Protein AF-A0A220S924-F1 (afdb_monomer_lite)

Foldseek 3Di:
DDDDDDDDDDDDDDDDDDDDPPPPPPCPPPPPPPQDFPAFDQCAWTHHPQWTAGHPDCLQIQHNPVPALVVSVVVNVVCCVVCVVRCPDPSRVVRNVRRNVSSVVPGD

Radius of gyration: 30.04 Å; chains: 1; bounding box: 49×52×82 Å

pLDDT: mean 78.67, std 21.25, range [36.75, 96.44]

Structure (mmCIF, N/CA/C/O backbone):
data_AF-A0A220S924-F1
#
_entry.id   AF-A0A220S924-F1
#
loop_
_atom_site.group_PDB
_atom_site.id
_atom_site.type_symbol
_atom_site.label_atom_id
_atom_site.label_alt_id
_atom_site.label_comp_id
_atom_site.label_asym_id
_atom_site.label_entity_id
_atom_site.label_seq_id
_atom_site.pdbx_PDB_ins_code
_atom_site.Cartn_x
_atom_site.Cartn_y
_atom_site.Cartn_z
_atom_site.occupancy
_atom_site.B_iso_or_equiv
_atom_site.auth_seq_id
_atom_site.auth_comp_id
_atom_site.auth_asym_id
_atom_site.auth_atom_id
_atom_site.pdbx_PDB_model_num
ATOM 1 N N . MET A 1 1 ? -31.638 39.052 -69.403 1.00 42.81 1 MET A N 1
ATOM 2 C CA . MET A 1 1 ? -33.003 38.871 -68.855 1.00 42.81 1 MET A CA 1
ATOM 3 C C . MET A 1 1 ? -33.666 37.746 -69.627 1.00 42.81 1 MET A C 1
ATOM 5 O O . MET A 1 1 ? -33.643 37.829 -70.845 1.00 42.81 1 MET A O 1
ATOM 9 N N . GLY A 1 2 ? -34.194 36.712 -68.959 1.00 39.72 2 GLY A N 1
ATOM 10 C CA . GLY A 1 2 ? -34.943 35.648 -69.648 1.00 39.72 2 GLY A CA 1
ATOM 11 C C . GLY A 1 2 ? -34.714 34.208 -69.155 1.00 39.72 2 GLY A C 1
ATOM 12 O O . GLY A 1 2 ? -34.118 33.434 -69.879 1.00 39.72 2 GLY A O 1
ATOM 13 N N . ILE A 1 3 ? -35.109 33.917 -67.909 1.00 42.56 3 ILE A N 1
ATOM 14 C CA . ILE A 1 3 ? -35.860 32.742 -67.388 1.00 42.56 3 ILE A CA 1
ATOM 15 C C . ILE A 1 3 ? -35.668 31.327 -68.021 1.00 42.56 3 ILE A C 1
ATOM 17 O O . ILE A 1 3 ? -35.831 31.147 -69.220 1.00 42.56 3 ILE A O 1
ATOM 21 N N . PHE A 1 4 ? 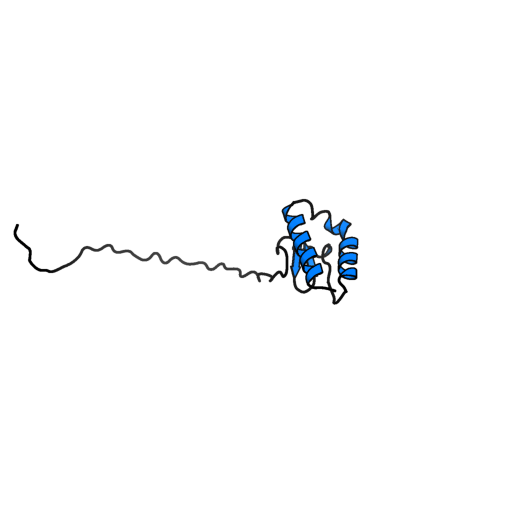-35.428 30.331 -67.138 1.00 40.84 4 PHE A N 1
ATOM 22 C CA . PHE A 1 4 ? -35.651 28.853 -67.197 1.00 40.84 4 PHE A CA 1
ATOM 23 C C . PHE A 1 4 ? -36.853 28.380 -68.064 1.00 40.84 4 PHE A C 1
ATOM 25 O O . PHE A 1 4 ? -37.711 29.225 -68.310 1.00 40.84 4 PHE A O 1
ATOM 32 N N . PRO A 1 5 ? -37.078 27.073 -68.408 1.00 57.56 5 PRO A N 1
ATOM 33 C CA . PRO A 1 5 ? -36.642 25.809 -67.753 1.00 57.56 5 PRO A CA 1
ATOM 34 C C . PRO A 1 5 ? -36.380 24.619 -68.734 1.00 57.56 5 PRO A C 1
ATOM 36 O O . PRO A 1 5 ? -36.314 24.830 -69.937 1.00 57.56 5 PRO A O 1
ATOM 39 N N . LEU A 1 6 ? -36.241 23.377 -68.220 1.00 43.69 6 LEU A N 1
ATOM 40 C CA . LEU A 1 6 ? -36.856 22.094 -68.684 1.00 43.69 6 LEU A CA 1
ATOM 41 C C . LEU A 1 6 ? -36.020 20.889 -68.166 1.00 43.69 6 LEU A C 1
ATOM 43 O O . LEU A 1 6 ? -34.854 20.745 -68.499 1.00 43.69 6 LEU A O 1
ATOM 47 N N . ARG A 1 7 ? -36.491 20.162 -67.139 1.00 44.38 7 ARG A N 1
ATOM 48 C CA . ARG A 1 7 ? -37.183 18.846 -67.201 1.00 44.38 7 ARG A CA 1
ATOM 49 C C . ARG A 1 7 ? -36.283 17.658 -67.644 1.00 44.38 7 ARG A C 1
ATOM 51 O O . ARG A 1 7 ? -36.051 17.501 -68.829 1.00 44.38 7 ARG A O 1
ATOM 58 N N . TYR A 1 8 ? -35.819 16.880 -66.642 1.00 36.75 8 TYR A N 1
ATOM 59 C CA . TYR A 1 8 ? -35.762 15.396 -66.453 1.00 36.75 8 TYR A CA 1
ATOM 60 C C . TYR A 1 8 ? -35.925 14.433 -67.670 1.00 36.75 8 TYR A C 1
ATOM 62 O O . TYR A 1 8 ? -36.575 14.837 -68.627 1.00 36.75 8 TYR A O 1
ATOM 70 N N . PRO A 1 9 ? -35.639 13.098 -67.585 1.00 57.12 9 PRO A N 1
ATOM 71 C CA . PRO A 1 9 ? -34.880 12.261 -66.615 1.00 57.12 9 PRO A CA 1
ATOM 72 C C . PRO A 1 9 ? -34.040 11.114 -67.305 1.00 57.12 9 PRO A C 1
ATOM 74 O O . PRO A 1 9 ? -33.920 11.099 -68.522 1.00 57.12 9 PRO A O 1
ATOM 77 N N . PHE A 1 10 ? -33.572 10.108 -66.529 1.00 42.47 10 PHE A N 1
ATOM 78 C CA . PHE A 1 10 ? -33.132 8.731 -66.921 1.00 42.47 10 PHE A CA 1
ATOM 79 C C . PHE A 1 10 ? -31.733 8.567 -67.577 1.00 42.47 10 PHE A C 1
ATOM 81 O O . PHE A 1 10 ? -31.375 9.335 -68.451 1.00 42.47 10 PHE A O 1
ATOM 88 N N . PHE A 1 11 ? -30.885 7.560 -67.302 1.00 42.31 11 PHE A N 1
ATOM 89 C CA . PHE A 1 11 ? -30.821 6.435 -66.345 1.00 42.31 11 PHE A CA 1
ATOM 90 C C . PHE A 1 11 ? -29.497 5.670 -66.627 1.00 42.31 11 PHE A C 1
ATOM 92 O O . PHE A 1 11 ? -29.141 5.578 -67.796 1.00 42.31 11 PHE A O 1
ATOM 99 N N . ILE A 1 12 ? -28.880 5.075 -65.584 1.00 47.38 12 ILE A N 1
ATOM 100 C CA . ILE A 1 12 ? -28.008 3.857 -65.523 1.00 47.38 12 ILE A CA 1
ATOM 101 C C . ILE A 1 12 ? -26.784 3.723 -66.461 1.00 47.38 12 ILE A C 1
ATOM 103 O O . ILE A 1 12 ? -26.790 4.166 -67.593 1.00 47.38 12 ILE A O 1
ATOM 107 N N . HIS A 1 13 ? -25.689 3.035 -66.141 1.00 38.12 13 HIS A N 1
ATOM 108 C CA . HIS A 1 13 ? -25.109 2.348 -64.977 1.00 38.12 13 HIS A CA 1
ATOM 109 C C . HIS A 1 13 ? -23.671 2.059 -65.438 1.00 38.12 13 HIS A C 1
ATOM 111 O O . HIS A 1 13 ? -23.521 1.596 -66.565 1.00 38.12 13 HIS A O 1
ATOM 117 N N . GLU A 1 14 ? -22.652 2.145 -64.584 1.00 46.56 14 GLU A N 1
ATOM 118 C CA . GLU A 1 14 ? -21.571 1.165 -64.725 1.00 46.56 14 GLU A CA 1
ATOM 119 C C . GLU A 1 14 ? -20.923 0.806 -63.387 1.00 46.56 14 GLU A C 1
ATOM 121 O O . GLU A 1 14 ? -20.360 1.618 -62.658 1.00 46.56 14 GLU A O 1
ATOM 126 N N . PHE A 1 15 ? -21.138 -0.467 -63.081 1.00 47.19 15 PHE A N 1
ATOM 127 C CA . PHE A 1 15 ? -20.545 -1.359 -62.107 1.00 47.19 15 PHE A CA 1
ATOM 128 C C . PHE A 1 15 ? -19.165 -0.976 -61.553 1.00 47.19 15 PHE A C 1
ATOM 130 O O . PHE A 1 15 ? -18.160 -1.019 -62.257 1.00 47.19 15 PHE A O 1
ATOM 137 N N . TYR A 1 16 ? -19.092 -0.854 -60.225 1.00 42.88 16 TYR A N 1
ATOM 138 C CA . TYR A 1 16 ? -17.932 -1.346 -59.484 1.00 42.88 16 TYR A CA 1
ATOM 139 C C . TYR A 1 16 ? -18.382 -2.455 -58.531 1.00 42.88 16 TYR A C 1
ATOM 141 O O . TYR A 1 16 ? -19.111 -2.239 -57.563 1.00 42.88 16 TYR A O 1
ATOM 149 N N . SER A 1 17 ? -17.984 -3.681 -58.86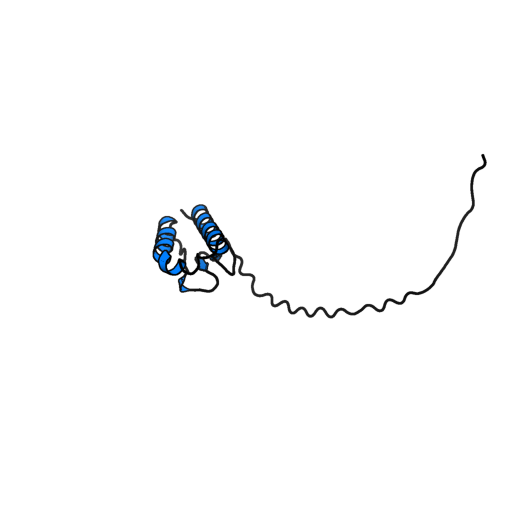7 1.00 47.28 17 SER A N 1
ATOM 150 C CA 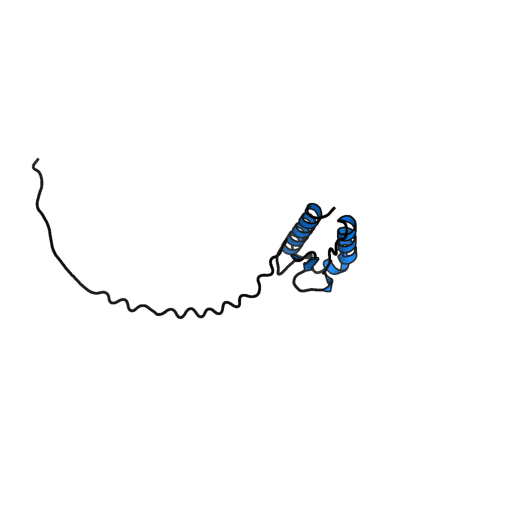. SER A 1 17 ? -18.181 -4.878 -58.056 1.00 47.28 17 SER A CA 1
ATOM 151 C C . SER A 1 17 ? -17.181 -4.871 -56.900 1.00 47.28 17 SER A C 1
ATOM 153 O O . SER A 1 17 ? -16.038 -5.302 -57.042 1.00 47.28 17 SER A O 1
ATOM 155 N N . SER A 1 18 ? -17.610 -4.389 -55.738 1.00 54.12 18 SER A N 1
ATOM 156 C CA . SER A 1 18 ? -16.846 -4.526 -54.498 1.00 54.12 18 SER A CA 1
ATOM 157 C C . SER A 1 18 ? -17.217 -5.849 -53.837 1.00 54.12 18 SER A C 1
ATOM 159 O O . SER A 1 18 ? -18.209 -5.942 -53.114 1.00 54.12 18 SER A O 1
ATOM 161 N N . LYS A 1 19 ? -16.429 -6.899 -54.088 1.00 60.31 19 LYS A N 1
ATOM 162 C CA . LYS A 1 19 ? -16.471 -8.121 -53.270 1.00 60.31 19 LYS A CA 1
ATOM 163 C C . LYS A 1 19 ? -16.195 -7.718 -51.813 1.00 60.31 19 LYS A C 1
ATOM 165 O O . LYS A 1 19 ? -15.146 -7.118 -51.570 1.00 60.31 19 LYS A O 1
ATOM 170 N N . PRO A 1 20 ? -17.061 -8.029 -50.834 1.00 53.84 20 PRO A N 1
ATOM 171 C CA . PRO A 1 20 ? -16.729 -7.743 -49.449 1.00 53.84 20 PRO A CA 1
ATOM 172 C C . PRO A 1 20 ? -15.611 -8.692 -49.007 1.00 53.84 20 PRO A C 1
ATOM 174 O O . PRO A 1 20 ? -15.776 -9.915 -48.998 1.00 53.84 20 PRO A O 1
ATOM 177 N N . LEU A 1 21 ? -14.460 -8.127 -48.639 1.00 52.97 21 LEU A N 1
ATOM 178 C CA . LEU A 1 21 ? -13.452 -8.836 -47.860 1.00 52.97 21 LEU A CA 1
ATOM 179 C C . LEU A 1 21 ? -14.116 -9.242 -46.544 1.00 52.97 21 LEU A C 1
ATOM 181 O O . LEU A 1 21 ? -14.417 -8.405 -45.696 1.00 52.97 21 LEU A O 1
ATOM 185 N N . LYS A 1 22 ? -14.385 -10.540 -46.397 1.00 54.75 22 LYS A N 1
ATOM 186 C CA . LYS A 1 22 ? -14.850 -11.137 -45.148 1.00 54.75 22 LYS A CA 1
ATOM 187 C C . LYS A 1 22 ? -13.696 -11.039 -44.152 1.00 54.75 22 LYS A C 1
ATOM 189 O O . LYS A 1 22 ? -12.859 -11.936 -44.080 1.00 54.75 22 LYS A O 1
ATOM 194 N N . LEU A 1 23 ? -13.619 -9.915 -43.441 1.00 49.47 23 LEU A N 1
ATOM 195 C CA . LEU A 1 23 ? -12.683 -9.728 -42.345 1.00 49.47 23 LEU A CA 1
ATOM 196 C C . LEU A 1 23 ? -13.070 -10.742 -41.268 1.00 49.47 23 LEU A C 1
ATOM 198 O O . LEU A 1 23 ? -14.085 -10.611 -40.588 1.00 49.47 23 LEU A O 1
ATOM 202 N N . LYS A 1 24 ? -12.299 -11.824 -41.191 1.00 50.28 24 LYS A N 1
ATOM 203 C CA . LYS A 1 24 ? -12.403 -12.813 -40.129 1.00 50.28 24 LYS A CA 1
ATOM 204 C C . LYS A 1 24 ? -11.878 -12.122 -38.877 1.00 50.28 24 LYS A C 1
ATOM 206 O O . LYS A 1 24 ? -10.672 -12.084 -38.660 1.00 50.28 24 LYS A O 1
ATOM 211 N N . ILE A 1 25 ? -12.778 -11.510 -38.111 1.00 55.53 25 ILE A N 1
ATOM 212 C CA . ILE A 1 25 ? -12.472 -11.051 -36.760 1.00 55.53 25 ILE A CA 1
ATOM 213 C C . ILE A 1 25 ? -12.145 -12.328 -35.983 1.00 55.53 25 ILE A C 1
ATOM 215 O O . ILE A 1 25 ? -13.025 -13.105 -35.620 1.00 55.53 25 ILE A O 1
ATOM 219 N N . MET A 1 26 ? -10.854 -12.627 -35.853 1.00 44.34 26 MET A N 1
ATOM 220 C CA . MET A 1 26 ? -10.377 -13.514 -34.805 1.00 44.34 26 MET A CA 1
ATOM 221 C C . MET A 1 26 ? -10.561 -12.728 -33.515 1.00 44.34 26 MET A C 1
ATOM 223 O O . MET A 1 26 ? -9.675 -11.975 -33.117 1.00 44.34 26 MET A O 1
ATOM 227 N N . ASP A 1 27 ? -11.736 -12.868 -32.903 1.00 52.25 27 ASP A N 1
ATOM 228 C CA . ASP A 1 27 ? -11.960 -12.494 -31.511 1.00 52.25 27 ASP A CA 1
ATOM 229 C C . ASP A 1 27 ? -11.100 -13.417 -30.644 1.00 52.25 27 ASP A C 1
ATOM 231 O O . ASP A 1 27 ? -11.555 -14.404 -30.074 1.00 52.25 27 ASP A O 1
ATOM 235 N N . ASN A 1 28 ? -9.813 -13.090 -30.560 1.00 51.44 28 ASN A N 1
ATOM 236 C CA . ASN A 1 28 ? -8.923 -13.571 -29.513 1.00 51.44 28 ASN A CA 1
ATOM 237 C C . ASN A 1 28 ? -9.028 -12.640 -28.300 1.00 51.44 28 ASN A C 1
ATOM 239 O O . ASN A 1 28 ? -8.039 -12.317 -27.641 1.00 51.44 28 ASN A O 1
ATOM 243 N N . THR A 1 29 ? -10.251 -12.195 -28.013 1.00 47.03 29 THR A N 1
ATOM 244 C CA . THR A 1 29 ? -10.610 -11.466 -26.808 1.00 47.03 29 THR A CA 1
ATOM 245 C C . THR A 1 29 ? -10.576 -12.478 -25.674 1.00 47.03 29 THR A C 1
ATOM 247 O O . THR A 1 29 ? -11.591 -13.004 -25.226 1.00 47.03 29 THR A O 1
ATOM 250 N N . HIS A 1 30 ? -9.364 -12.786 -25.214 1.00 48.75 30 HIS A N 1
ATOM 251 C CA . HIS A 1 30 ? -9.160 -13.186 -23.837 1.00 48.75 30 HIS A CA 1
ATOM 252 C C . HIS A 1 30 ? -9.726 -12.026 -23.015 1.00 48.75 30 HIS A C 1
ATOM 254 O O . HIS A 1 30 ? -9.043 -11.036 -22.767 1.00 48.75 30 HIS A O 1
ATOM 260 N N . ILE A 1 31 ? -11.004 -12.108 -22.640 1.00 53.22 31 ILE A N 1
ATOM 261 C CA . ILE A 1 31 ? -11.531 -11.324 -21.531 1.00 53.22 31 ILE A CA 1
ATOM 262 C C . ILE A 1 31 ? -10.824 -11.901 -20.307 1.00 53.22 31 ILE A C 1
ATOM 264 O O . ILE A 1 31 ? -11.337 -12.762 -19.598 1.00 53.22 31 ILE A O 1
ATOM 268 N N . SER A 1 32 ? -9.572 -11.489 -20.104 1.00 48.25 32 SER A N 1
ATOM 269 C CA . SER A 1 32 ? -8.981 -11.510 -18.782 1.00 48.25 32 SER A CA 1
ATOM 270 C C . SER A 1 32 ? -9.953 -10.715 -17.931 1.00 48.25 32 SER A C 1
ATOM 272 O O . SER A 1 32 ? -10.192 -9.552 -18.250 1.00 48.25 32 SER A O 1
ATOM 274 N N . ASN A 1 33 ? -10.574 -11.357 -16.939 1.00 49.66 33 ASN A N 1
ATOM 275 C CA . ASN A 1 33 ? -11.319 -10.698 -15.871 1.00 49.66 33 ASN A CA 1
ATOM 276 C C . ASN A 1 33 ? -10.641 -9.361 -15.552 1.00 49.66 33 ASN A C 1
ATOM 278 O O . ASN A 1 33 ? -9.598 -9.359 -14.899 1.00 49.66 33 ASN A O 1
ATOM 282 N N . LEU A 1 34 ? -11.182 -8.250 -16.061 1.00 55.69 34 LEU A N 1
ATOM 283 C CA . LEU A 1 34 ? -10.709 -6.926 -15.694 1.00 55.69 34 LEU A CA 1
ATOM 284 C C . LEU A 1 34 ? -11.057 -6.813 -14.219 1.00 55.69 34 LEU A C 1
ATOM 286 O O . LEU A 1 34 ? -12.229 -6.703 -13.850 1.00 55.69 34 LEU A O 1
ATOM 290 N N . THR A 1 35 ? -10.049 -6.987 -13.372 1.00 61.75 35 THR A N 1
ATOM 291 C CA . THR A 1 35 ? -10.218 -6.901 -11.931 1.00 61.75 35 THR A CA 1
ATOM 292 C C . THR A 1 35 ? -10.665 -5.475 -11.662 1.00 61.75 35 THR A C 1
ATOM 294 O O . THR A 1 35 ? -9.909 -4.539 -11.899 1.00 61.75 35 THR A O 1
ATOM 297 N N . ARG A 1 36 ? -11.926 -5.283 -11.257 1.00 78.75 36 ARG A N 1
ATOM 298 C CA . ARG A 1 36 ? -12.437 -3.946 -10.943 1.00 78.75 36 ARG A CA 1
ATOM 299 C C . ARG A 1 36 ? -11.639 -3.412 -9.757 1.00 78.75 36 ARG A C 1
ATOM 301 O O . ARG A 1 36 ? -11.794 -3.932 -8.653 1.00 78.75 36 ARG A O 1
ATOM 308 N N . VAL A 1 37 ? -10.762 -2.449 -10.014 1.00 88.31 37 VAL A N 1
ATOM 309 C CA . VAL A 1 37 ? -9.980 -1.756 -8.988 1.00 88.31 37 VAL A CA 1
ATOM 310 C C . VAL A 1 37 ? -10.811 -0.617 -8.409 1.00 88.31 37 VAL A C 1
ATOM 312 O O . VAL A 1 37 ? -11.539 0.051 -9.142 1.00 88.31 37 VAL A O 1
ATOM 315 N N . ASP A 1 38 ? -10.723 -0.432 -7.099 1.00 90.06 38 ASP A N 1
ATOM 316 C CA . ASP A 1 38 ? -11.417 0.635 -6.375 1.00 90.06 38 ASP A CA 1
ATOM 317 C C . ASP A 1 38 ? -10.560 1.920 -6.335 1.00 90.06 38 ASP A C 1
ATOM 319 O O . ASP A 1 38 ? -11.101 3.024 -6.348 1.00 90.06 38 ASP A O 1
ATOM 323 N N . ALA A 1 39 ? -9.227 1.774 -6.372 1.00 92.25 39 ALA A N 1
ATOM 324 C CA . ALA A 1 39 ? -8.247 2.854 -6.519 1.00 92.25 39 ALA A CA 1
ATOM 325 C C . A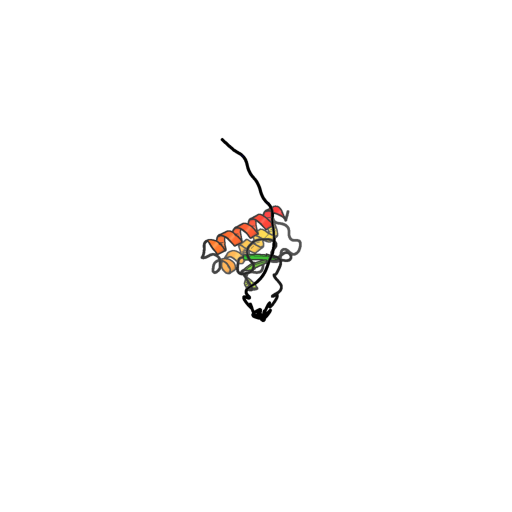LA A 1 39 ? -6.944 2.346 -7.161 1.00 92.25 39 ALA A C 1
ATOM 327 O O . ALA A 1 39 ? -6.620 1.159 -7.043 1.00 92.25 39 ALA A O 1
ATOM 328 N N . GLY A 1 40 ? -6.187 3.244 -7.801 1.00 91.94 40 GLY A N 1
ATOM 329 C CA . GLY A 1 40 ? -4.897 2.952 -8.428 1.00 91.94 40 GLY A CA 1
ATOM 330 C C . GLY A 1 40 ? -5.000 2.208 -9.766 1.00 91.94 40 GLY A C 1
ATOM 331 O O . GLY A 1 40 ? -5.971 2.344 -10.513 1.00 91.94 40 GLY A O 1
ATOM 332 N N . LYS A 1 41 ? -3.978 1.403 -10.086 1.00 91.81 41 LYS A N 1
ATOM 333 C CA . LYS A 1 41 ? -3.852 0.685 -11.368 1.00 91.81 41 LYS A CA 1
ATOM 334 C C . LYS A 1 41 ? -3.540 -0.791 -11.147 1.00 91.81 41 LYS A C 1
ATOM 336 O O . LYS A 1 41 ? -2.571 -1.111 -10.468 1.00 91.81 41 LYS A O 1
ATOM 341 N N . ASP A 1 42 ? -4.305 -1.679 -11.792 1.00 82.94 42 ASP A N 1
ATOM 342 C CA . ASP A 1 42 ? -4.201 -3.155 -11.702 1.00 82.94 42 ASP A CA 1
ATOM 343 C C . ASP A 1 42 ? -2.743 -3.660 -11.715 1.00 82.94 42 ASP A C 1
ATOM 345 O O . ASP A 1 42 ? -2.296 -4.376 -10.819 1.00 82.94 42 ASP A O 1
ATOM 349 N N . SER A 1 43 ? -1.946 -3.210 -12.685 1.00 87.19 43 SER A N 1
ATOM 350 C CA . SER A 1 43 ? -0.561 -3.664 -12.847 1.00 87.19 43 SER A CA 1
ATOM 351 C C . SER A 1 43 ? 0.434 -3.074 -11.833 1.00 87.19 43 SER A C 1
ATOM 353 O O . SER A 1 43 ? 1.614 -3.415 -11.877 1.00 87.19 43 SER A O 1
ATOM 355 N N . SER A 1 44 ? -0.007 -2.160 -10.968 1.00 93.44 44 SER A N 1
ATOM 356 C CA . SER A 1 44 ? 0.796 -1.407 -9.998 1.00 93.44 44 SER A CA 1
ATOM 357 C C . SER A 1 44 ? 0.114 -1.441 -8.622 1.00 93.44 44 SER A C 1
ATOM 359 O O . SER A 1 44 ? -0.556 -2.419 -8.287 1.00 93.44 44 SER A O 1
ATOM 361 N N . TRP A 1 45 ? 0.300 -0.412 -7.797 1.00 95.94 45 TRP A N 1
ATOM 362 C CA . TRP A 1 45 ? -0.466 -0.228 -6.570 1.00 95.94 45 TRP A CA 1
ATOM 363 C C . TRP A 1 45 ? -1.947 -0.056 -6.887 1.00 95.94 45 TRP A C 1
ATOM 365 O O . TRP A 1 45 ? -2.322 0.794 -7.696 1.00 95.94 45 TRP A O 1
ATOM 375 N N . HIS A 1 46 ? -2.773 -0.888 -6.265 1.00 96.06 46 HIS A N 1
ATOM 376 C CA . HIS A 1 46 ? -4.218 -0.796 -6.382 1.00 96.06 46 HIS A CA 1
ATOM 377 C C . HIS A 1 46 ? -4.926 -1.345 -5.152 1.00 96.06 46 HIS A C 1
ATOM 379 O O . HIS A 1 46 ? -4.387 -2.168 -4.401 1.00 96.06 46 HIS A O 1
ATOM 385 N N . ILE A 1 47 ? -6.177 -0.918 -5.013 1.00 94.38 47 ILE A N 1
ATOM 386 C CA . ILE A 1 47 ? -7.137 -1.475 -4.072 1.00 94.38 47 ILE A CA 1
ATOM 387 C C . ILE A 1 47 ? -8.140 -2.329 -4.832 1.00 94.38 47 ILE A C 1
ATOM 389 O O . ILE A 1 47 ? -8.663 -1.929 -5.871 1.00 94.38 47 ILE A O 1
ATOM 393 N N . HIS A 1 48 ? -8.398 -3.521 -4.314 1.00 91.56 48 HIS A N 1
ATOM 394 C CA . HIS A 1 48 ? -9.452 -4.398 -4.802 1.00 91.56 48 HIS A CA 1
ATOM 395 C C . HIS A 1 48 ? -10.013 -5.191 -3.630 1.00 91.56 48 HIS A C 1
ATOM 397 O O . HIS A 1 48 ? -9.224 -5.779 -2.905 1.00 91.56 48 HIS A O 1
ATOM 403 N N . LYS A 1 49 ? -11.339 -5.288 -3.453 1.00 87.56 49 LYS A N 1
ATOM 404 C CA . LYS A 1 49 ? -11.959 -6.150 -2.412 1.00 87.56 49 LYS A CA 1
ATOM 405 C C . LYS A 1 49 ? -11.280 -5.994 -1.042 1.00 87.56 49 LYS A C 1
ATOM 407 O O . LYS A 1 49 ? -10.746 -6.964 -0.495 1.00 87.56 49 LYS A O 1
ATOM 412 N N . ASP A 1 50 ? -11.241 -4.764 -0.551 1.00 90.44 50 ASP A N 1
ATOM 413 C CA . ASP A 1 50 ? -10.735 -4.427 0.780 1.00 90.44 50 ASP A CA 1
ATOM 414 C C . ASP A 1 50 ? -9.276 -4.834 1.050 1.00 90.44 50 ASP A C 1
ATOM 416 O O . ASP A 1 50 ? -8.915 -5.189 2.174 1.00 90.44 50 ASP A O 1
ATOM 420 N N . HIS A 1 51 ? -8.414 -4.811 0.033 1.00 94.12 51 HIS A N 1
ATOM 421 C CA . HIS A 1 51 ? -6.974 -4.897 0.247 1.00 94.12 51 HIS A CA 1
ATOM 422 C C . HIS A 1 51 ? -6.200 -4.003 -0.712 1.00 94.12 51 HIS A C 1
ATOM 424 O O . HIS A 1 51 ? -6.541 -3.886 -1.887 1.00 94.12 51 HIS A O 1
ATOM 430 N N . LEU A 1 52 ? -5.112 -3.434 -0.201 1.00 95.69 52 LEU A N 1
ATOM 431 C CA . LEU A 1 52 ? -4.064 -2.781 -0.978 1.00 95.69 52 LEU A CA 1
ATOM 432 C C . LEU A 1 52 ? -3.014 -3.823 -1.374 1.00 95.69 52 LEU A C 1
ATOM 434 O O . LEU A 1 52 ? -2.594 -4.605 -0.523 1.00 95.69 52 LEU A O 1
ATOM 438 N N . LYS A 1 53 ? -2.546 -3.828 -2.626 1.00 95.69 53 LYS A N 1
ATOM 439 C CA . LYS A 1 53 ? -1.340 -4.574 -3.032 1.00 95.69 53 LYS A CA 1
ATOM 440 C C . LYS A 1 53 ? -0.652 -3.935 -4.237 1.00 95.69 53 LYS A C 1
ATOM 442 O O . LYS A 1 53 ? -1.259 -3.164 -4.974 1.00 95.69 53 LYS A O 1
ATOM 447 N N . TYR A 1 54 ? 0.596 -4.330 -4.473 1.00 95.31 54 TYR A N 1
ATOM 448 C CA . TYR A 1 54 ? 1.311 -4.031 -5.714 1.00 95.31 54 TYR A CA 1
ATOM 449 C C . TYR A 1 54 ? 1.198 -5.199 -6.702 1.00 95.31 54 TYR A C 1
ATOM 451 O O . TYR A 1 54 ? 1.745 -6.282 -6.462 1.00 95.31 54 TYR A O 1
ATOM 459 N N . GLY A 1 55 ? 0.508 -4.985 -7.824 1.00 90.50 55 GLY A N 1
ATOM 460 C CA . GLY A 1 55 ? 0.329 -5.970 -8.889 1.00 90.50 55 GLY A CA 1
ATOM 461 C C . GLY A 1 55 ? -0.156 -7.321 -8.352 1.00 90.50 55 GLY A C 1
ATOM 462 O O . GLY A 1 55 ? -1.198 -7.432 -7.709 1.00 90.50 55 GLY A O 1
ATOM 463 N N . SER A 1 56 ? 0.619 -8.381 -8.580 1.00 90.31 56 SER A N 1
ATOM 464 C CA . SER A 1 56 ? 0.321 -9.732 -8.066 1.00 90.31 56 SER A CA 1
ATOM 465 C C . SER A 1 56 ? 1.188 -10.159 -6.872 1.00 90.31 56 SER A C 1
ATOM 467 O O . SER A 1 56 ? 1.187 -11.333 -6.501 1.00 90.31 56 SER A O 1
ATOM 469 N N . ILE A 1 57 ? 1.930 -9.236 -6.253 1.00 92.00 57 ILE A N 1
ATOM 470 C CA . ILE A 1 57 ? 2.889 -9.552 -5.188 1.00 92.00 57 ILE A CA 1
ATOM 471 C C . ILE A 1 57 ? 2.159 -9.677 -3.848 1.00 92.00 57 ILE A C 1
ATOM 473 O O . ILE A 1 57 ? 1.722 -8.693 -3.267 1.00 92.00 57 ILE A O 1
ATOM 477 N N . GLN A 1 58 ? 2.046 -10.899 -3.322 1.00 93.31 58 GLN A N 1
ATOM 478 C CA . GLN A 1 58 ? 1.308 -11.152 -2.073 1.00 93.31 58 GLN A CA 1
ATOM 479 C C . GLN A 1 58 ? 1.966 -10.529 -0.837 1.00 93.31 58 GLN A C 1
ATOM 481 O O . GLN A 1 58 ? 1.284 -10.206 0.124 1.00 93.31 58 GLN A O 1
ATOM 486 N N . GLN A 1 59 ? 3.285 -10.337 -0.850 1.00 93.88 59 GLN A N 1
ATOM 487 C CA . GLN A 1 59 ? 4.023 -9.781 0.290 1.00 93.88 59 GLN A CA 1
ATOM 488 C C . GLN A 1 59 ? 3.673 -8.313 0.564 1.00 93.88 59 GLN A C 1
ATOM 490 O O . GLN A 1 59 ? 3.773 -7.870 1.702 1.00 93.88 59 GLN A O 1
ATOM 495 N N . THR A 1 60 ? 3.251 -7.567 -0.462 1.00 94.31 60 THR A N 1
ATOM 496 C CA . THR A 1 60 ? 2.829 -6.163 -0.326 1.00 94.31 60 THR A CA 1
ATOM 497 C C . THR A 1 60 ? 1.357 -6.034 0.053 1.00 94.31 60 THR A C 1
ATOM 499 O O . THR A 1 60 ? 0.877 -4.921 0.261 1.00 94.31 60 THR A O 1
ATOM 502 N N . ARG A 1 61 ? 0.629 -7.156 0.146 1.00 95.56 61 ARG A N 1
ATOM 503 C CA . ARG A 1 61 ? -0.798 -7.162 0.445 1.00 95.56 61 ARG A CA 1
ATOM 504 C C . ARG A 1 61 ? -1.053 -6.685 1.873 1.00 95.56 61 ARG A C 1
ATOM 506 O O . ARG A 1 61 ? -0.535 -7.254 2.835 1.00 95.56 61 ARG A O 1
ATOM 513 N N . VAL A 1 62 ? -1.913 -5.684 2.003 1.00 95.62 62 VAL A N 1
ATOM 514 C CA . VAL A 1 62 ? -2.471 -5.223 3.271 1.00 95.62 62 VAL A CA 1
ATOM 515 C C . VAL A 1 62 ? -3.982 -5.353 3.194 1.00 95.62 62 VAL A C 1
ATOM 517 O O . VAL A 1 62 ? -4.647 -4.575 2.518 1.00 95.62 62 VAL A O 1
ATOM 520 N N . ASP A 1 63 ? -4.522 -6.353 3.885 1.00 95.19 63 ASP A N 1
ATOM 521 C CA . ASP A 1 63 ? -5.968 -6.518 4.024 1.00 95.19 63 ASP A CA 1
ATOM 522 C C . ASP A 1 63 ? -6.551 -5.495 5.001 1.00 95.19 63 ASP A C 1
ATOM 524 O O . ASP A 1 63 ? -5.995 -5.253 6.078 1.00 95.19 63 ASP A O 1
ATOM 528 N N . PHE A 1 64 ? -7.709 -4.941 4.670 1.00 93.62 64 PHE A N 1
ATOM 529 C CA . PHE A 1 64 ? -8.399 -3.989 5.528 1.00 93.62 64 PHE A CA 1
ATOM 530 C C . PHE A 1 64 ? -9.221 -4.714 6.594 1.00 93.62 64 PHE A C 1
ATOM 532 O O . PHE A 1 64 ? -9.242 -4.244 7.718 1.00 93.62 64 PHE A O 1
ATOM 539 N N . ASN A 1 65 ? -9.774 -5.910 6.332 1.00 85.94 65 ASN A N 1
ATOM 540 C CA . ASN A 1 65 ? -10.351 -6.834 7.337 1.00 85.94 65 ASN A CA 1
ATOM 541 C C . ASN A 1 65 ? -11.248 -6.172 8.418 1.00 85.94 65 ASN A C 1
ATOM 543 O O . ASN A 1 65 ? -11.211 -6.579 9.581 1.00 85.94 65 ASN A O 1
ATOM 547 N N . GLY A 1 66 ? -12.010 -5.125 8.077 1.00 85.88 66 GLY A N 1
ATOM 548 C CA . GLY A 1 66 ? -12.819 -4.364 9.045 1.00 85.88 66 GLY A CA 1
ATOM 549 C C . GLY A 1 66 ? -12.008 -3.616 10.117 1.00 85.88 66 GLY A C 1
ATOM 550 O O . GLY A 1 66 ? -12.524 -3.303 11.188 1.00 85.88 66 GLY A O 1
ATOM 551 N N . ARG A 1 67 ? -10.717 -3.376 9.873 1.00 90.75 67 ARG A N 1
ATOM 552 C CA . ARG A 1 67 ? -9.835 -2.555 10.706 1.00 90.75 67 ARG A CA 1
ATOM 553 C C . ARG A 1 67 ? -10.220 -1.085 10.557 1.00 90.75 67 ARG A C 1
ATOM 555 O O . ARG A 1 67 ? -10.659 -0.666 9.492 1.00 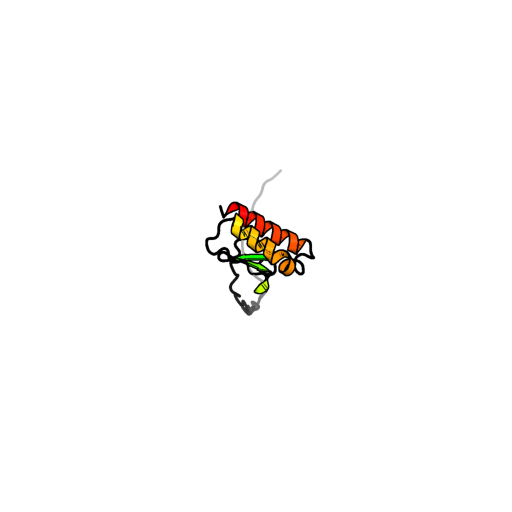90.75 67 ARG A O 1
ATOM 562 N N . SER A 1 68 ? -9.988 -0.313 11.615 1.00 94.12 68 SER A N 1
ATOM 563 C CA . SER A 1 68 ? -10.066 1.145 11.542 1.00 94.12 68 SER A CA 1
ATOM 564 C C . SER A 1 68 ? -8.956 1.713 10.662 1.00 94.12 68 SER A C 1
ATOM 566 O O . SER A 1 68 ? -7.893 1.090 10.528 1.00 94.12 68 SER A O 1
ATOM 568 N N . LEU A 1 69 ? -9.161 2.923 10.146 1.00 93.25 69 LEU A N 1
ATOM 569 C CA . LEU A 1 69 ? -8.197 3.677 9.346 1.00 93.25 69 LEU A CA 1
ATOM 570 C C . LEU A 1 69 ? -6.812 3.661 9.991 1.00 93.25 69 LEU A C 1
ATOM 572 O O . LEU A 1 69 ? -5.825 3.275 9.366 1.00 93.25 69 LEU A O 1
ATOM 576 N N . LYS A 1 70 ? -6.747 3.977 11.290 1.00 94.81 70 LYS A N 1
ATOM 577 C CA . LYS A 1 70 ? -5.495 3.973 12.057 1.00 94.81 70 LYS A CA 1
ATOM 578 C C . LYS A 1 70 ? -4.746 2.642 11.948 1.00 94.81 70 LYS A C 1
ATOM 580 O O . LYS A 1 70 ? -3.551 2.637 11.674 1.00 94.81 70 LYS A O 1
ATOM 585 N N . LYS A 1 71 ? -5.437 1.514 12.127 1.00 95.56 71 LYS A N 1
ATOM 586 C CA . LYS A 1 71 ? -4.817 0.180 12.067 1.00 95.56 71 LYS A CA 1
ATOM 587 C C . LYS A 1 71 ? -4.412 -0.209 10.647 1.00 95.56 71 LYS A C 1
ATOM 589 O O . LYS A 1 71 ? -3.440 -0.942 10.476 1.00 95.56 71 LYS A O 1
ATOM 594 N N . ILE A 1 72 ? -5.160 0.242 9.639 1.00 94.50 72 ILE A N 1
ATOM 595 C CA . ILE A 1 72 ? -4.792 0.042 8.233 1.00 94.50 72 ILE A CA 1
ATOM 596 C C . ILE A 1 72 ? -3.490 0.792 7.946 1.00 94.50 72 ILE A C 1
ATOM 598 O O . ILE A 1 72 ? -2.531 0.179 7.484 1.00 94.50 72 ILE A O 1
ATOM 602 N N . MET A 1 73 ? -3.417 2.075 8.303 1.00 95.25 73 MET A N 1
ATOM 603 C CA . MET A 1 73 ? -2.238 2.914 8.074 1.00 95.25 73 MET A CA 1
ATOM 604 C C . MET A 1 73 ? -1.016 2.444 8.871 1.00 95.25 73 MET A C 1
ATOM 606 O O . MET A 1 73 ? 0.081 2.395 8.318 1.00 95.25 73 MET A O 1
ATOM 610 N N . GLU A 1 74 ? -1.194 2.009 10.123 1.00 95.25 74 GLU A N 1
ATOM 611 C CA . GLU A 1 74 ? -0.136 1.349 10.905 1.00 95.25 74 GLU A CA 1
ATOM 612 C C . GLU A 1 74 ? 0.403 0.120 10.166 1.00 95.25 74 GLU A C 1
ATOM 614 O O . GLU A 1 74 ? 1.612 -0.034 10.010 1.00 95.25 74 GLU A O 1
ATOM 619 N N . LYS A 1 75 ? -0.481 -0.725 9.620 1.00 94.94 75 LYS A N 1
ATOM 620 C CA . LYS A 1 75 ? -0.051 -1.925 8.900 1.00 94.94 75 LYS A CA 1
ATOM 621 C C . LYS A 1 75 ? 0.656 -1.610 7.582 1.00 94.94 75 LYS A C 1
ATOM 623 O O . LYS A 1 75 ? 1.583 -2.320 7.195 1.00 94.94 75 LYS A O 1
ATOM 628 N N . ILE A 1 76 ? 0.224 -0.559 6.891 1.00 94.75 76 ILE A N 1
ATOM 629 C CA . ILE A 1 76 ? 0.891 -0.049 5.692 1.00 94.75 76 ILE A CA 1
ATOM 630 C C . ILE A 1 76 ? 2.295 0.459 6.045 1.00 94.75 76 ILE A C 1
ATOM 632 O O . ILE A 1 76 ? 3.249 0.141 5.335 1.00 94.75 76 ILE A O 1
ATOM 636 N N . ALA A 1 77 ? 2.437 1.187 7.155 1.00 94.62 77 ALA A N 1
ATOM 637 C CA . ALA A 1 77 ? 3.721 1.674 7.647 1.00 94.62 77 ALA A CA 1
ATOM 638 C C . ALA A 1 77 ? 4.658 0.526 8.063 1.00 94.62 77 ALA A C 1
ATOM 640 O O . ALA A 1 77 ? 5.827 0.534 7.682 1.00 94.62 77 ALA A O 1
ATOM 641 N N . ASP A 1 78 ? 4.148 -0.507 8.741 1.00 94.06 78 ASP A N 1
ATOM 642 C CA . ASP A 1 78 ? 4.910 -1.725 9.060 1.00 94.06 78 ASP A CA 1
ATOM 643 C C . ASP A 1 78 ? 5.441 -2.421 7.795 1.00 94.06 78 ASP A C 1
ATOM 645 O O . ASP A 1 78 ? 6.524 -3.011 7.795 1.00 94.06 78 ASP A O 1
ATOM 649 N N . ASN A 1 79 ? 4.683 -2.340 6.698 1.00 93.75 79 ASN A N 1
ATOM 650 C CA . ASN A 1 79 ? 5.056 -2.893 5.401 1.00 93.75 79 ASN A CA 1
ATOM 651 C C . ASN A 1 79 ? 5.943 -1.949 4.566 1.00 93.75 79 ASN A C 1
ATOM 653 O O . ASN A 1 79 ? 6.400 -2.356 3.499 1.00 93.75 79 ASN A O 1
ATOM 657 N N . ALA A 1 80 ? 6.261 -0.733 5.027 1.00 92.62 80 ALA A N 1
ATOM 658 C CA . ALA A 1 80 ? 7.124 0.211 4.312 1.00 92.62 80 ALA A CA 1
ATOM 659 C C . ALA A 1 80 ? 8.442 -0.396 3.774 1.00 92.62 80 ALA A C 1
ATOM 661 O O . ALA A 1 80 ? 8.738 -0.170 2.598 1.00 92.62 80 ALA A O 1
ATOM 662 N N . PRO A 1 81 ? 9.221 -1.208 4.528 1.00 94.31 81 PRO A N 1
ATOM 663 C CA . PRO A 1 81 ? 10.432 -1.832 3.983 1.00 94.31 81 PRO A CA 1
ATOM 664 C C . PRO A 1 81 ? 10.144 -2.840 2.859 1.00 94.31 81 PRO A C 1
ATOM 666 O O . PRO A 1 81 ? 10.962 -2.999 1.956 1.00 94.31 81 PRO A O 1
ATOM 669 N N . ILE A 1 82 ? 8.979 -3.495 2.881 1.00 94.44 82 ILE A N 1
ATOM 670 C CA . ILE A 1 82 ? 8.530 -4.422 1.831 1.00 94.44 82 ILE A CA 1
ATOM 671 C C . ILE A 1 82 ? 8.040 -3.641 0.603 1.00 94.44 82 ILE A C 1
ATOM 673 O O . ILE A 1 82 ? 8.243 -4.078 -0.528 1.00 94.44 82 ILE A O 1
ATOM 677 N N . ASN A 1 83 ? 7.430 -2.473 0.815 1.00 92.94 83 ASN A N 1
ATOM 678 C CA . ASN A 1 83 ? 6.872 -1.623 -0.235 1.00 92.94 83 ASN A CA 1
ATOM 679 C C . ASN A 1 83 ? 7.953 -0.793 -0.951 1.00 92.94 83 ASN A C 1
ATOM 681 O O . ASN A 1 83 ?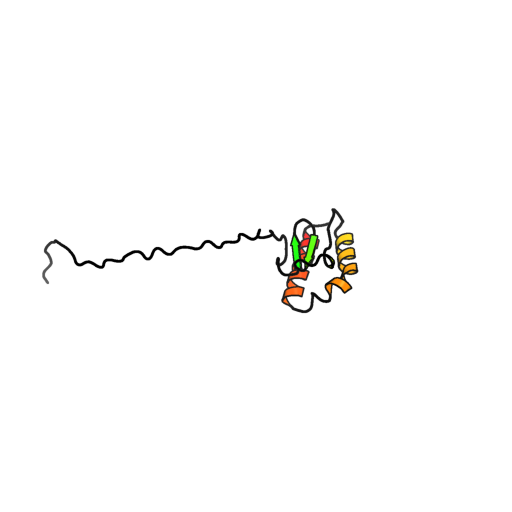 7.819 -0.516 -2.143 1.00 92.94 83 ASN A O 1
ATOM 685 N N . ALA A 1 84 ? 9.041 -0.432 -0.259 1.00 94.25 84 ALA A N 1
ATOM 686 C CA . ALA A 1 84 ? 10.099 0.450 -0.760 1.00 94.25 84 ALA A CA 1
ATOM 687 C C . ALA A 1 84 ? 10.683 0.058 -2.138 1.00 94.25 84 ALA A C 1
ATOM 689 O O . ALA A 1 84 ? 10.866 0.944 -2.979 1.00 94.25 84 ALA A O 1
ATOM 690 N N . PRO A 1 85 ? 10.933 -1.230 -2.458 1.00 94.88 85 PRO A N 1
ATOM 691 C CA . PRO A 1 85 ? 11.405 -1.629 -3.785 1.00 94.88 85 PRO A CA 1
ATOM 692 C C . PRO A 1 85 ? 10.429 -1.325 -4.933 1.00 94.88 85 PRO A C 1
ATOM 694 O O . PRO A 1 85 ? 10.868 -1.271 -6.084 1.00 94.88 85 PRO A O 1
ATOM 697 N N . TYR A 1 86 ? 9.144 -1.120 -4.629 1.00 94.00 86 TYR A N 1
ATOM 698 C CA . TYR A 1 86 ? 8.050 -0.893 -5.580 1.00 94.00 86 TYR A CA 1
ATOM 699 C C . TYR A 1 86 ? 7.548 0.560 -5.580 1.00 94.00 86 TYR A C 1
ATOM 701 O O . TYR A 1 86 ? 6.477 0.836 -6.111 1.00 94.00 86 TYR A O 1
ATOM 709 N N . LEU A 1 87 ? 8.311 1.486 -4.990 1.00 93.94 87 LEU A N 1
ATOM 710 C CA . LEU A 1 87 ? 8.041 2.932 -4.952 1.00 93.94 87 LEU A CA 1
ATOM 711 C C . LEU A 1 87 ? 9.180 3.732 -5.611 1.00 93.94 87 LEU A C 1
ATOM 713 O O . LEU A 1 87 ? 9.553 4.816 -5.164 1.00 93.94 87 LEU A O 1
ATOM 717 N N . LYS A 1 88 ? 9.788 3.171 -6.664 1.00 93.12 88 LYS A N 1
ATOM 718 C CA . LYS A 1 88 ? 10.976 3.745 -7.319 1.00 93.12 88 LYS A CA 1
ATOM 719 C C . LYS A 1 88 ? 10.627 4.760 -8.400 1.00 93.12 88 LYS A C 1
ATOM 721 O O . LYS A 1 88 ? 11.364 5.724 -8.579 1.00 93.12 88 LYS A O 1
ATOM 726 N N . SER A 1 89 ? 9.542 4.523 -9.130 1.00 94.38 89 SER A N 1
ATOM 727 C CA . SER A 1 89 ? 9.073 5.414 -10.196 1.00 94.38 89 SER A CA 1
ATOM 728 C C . SER A 1 89 ? 7.992 6.368 -9.698 1.00 94.38 89 SER A C 1
ATOM 730 O O . SER A 1 89 ? 7.256 6.049 -8.766 1.00 94.38 89 SER A O 1
ATOM 732 N N . GLU A 1 90 ? 7.864 7.517 -10.356 1.00 94.38 90 GLU A N 1
ATOM 733 C CA . GLU A 1 90 ? 6.813 8.493 -10.043 1.00 94.38 90 GLU A CA 1
ATOM 734 C C . GLU A 1 90 ? 5.410 7.915 -10.269 1.00 94.38 90 GLU A C 1
ATOM 736 O O . GLU A 1 90 ? 4.525 8.130 -9.451 1.00 94.38 90 GLU A O 1
ATOM 741 N N . GLU A 1 91 ? 5.221 7.088 -11.304 1.00 92.00 91 GLU A N 1
ATOM 742 C CA . GLU A 1 91 ? 3.949 6.392 -11.548 1.00 92.00 91 GLU A CA 1
ATOM 743 C C . GLU A 1 91 ? 3.576 5.462 -10.380 1.00 92.00 91 GLU A C 1
ATOM 745 O O . GLU A 1 91 ? 2.430 5.430 -9.938 1.00 92.00 91 GLU A O 1
ATOM 750 N N . GLN A 1 92 ? 4.546 4.723 -9.833 1.00 93.31 92 GLN A N 1
ATOM 751 C CA . GLN A 1 92 ? 4.310 3.866 -8.669 1.00 93.31 92 GLN A CA 1
ATOM 752 C C . GLN A 1 92 ? 3.924 4.670 -7.428 1.00 93.31 92 GLN A C 1
ATOM 754 O O . GLN A 1 92 ? 2.994 4.281 -6.728 1.00 93.31 92 GLN A O 1
ATOM 759 N N . LYS A 1 93 ? 4.632 5.770 -7.152 1.00 95.00 93 LYS A N 1
ATOM 760 C CA . LYS A 1 93 ? 4.332 6.639 -6.006 1.00 95.00 93 LYS A CA 1
ATOM 761 C C . LYS A 1 93 ? 2.945 7.255 -6.138 1.00 95.00 93 LYS A C 1
ATOM 763 O O . LYS A 1 93 ? 2.169 7.178 -5.197 1.00 95.00 93 LYS A O 1
ATOM 768 N N . HIS A 1 94 ? 2.612 7.751 -7.327 1.00 95.44 94 HIS A N 1
ATOM 769 C CA . HIS A 1 94 ? 1.310 8.332 -7.618 1.00 95.44 94 HIS A CA 1
ATOM 770 C C . HIS A 1 94 ? 0.163 7.351 -7.337 1.00 95.44 94 HIS A C 1
ATOM 772 O O . HIS A 1 94 ? -0.733 7.668 -6.561 1.00 95.44 94 HIS A O 1
ATOM 778 N N . TYR A 1 95 ? 0.215 6.129 -7.878 1.00 95.31 95 TYR A N 1
ATOM 779 C CA . TYR A 1 95 ? -0.840 5.138 -7.622 1.00 95.31 95 TYR A CA 1
ATOM 780 C C . TYR A 1 95 ? -0.887 4.663 -6.172 1.00 95.31 95 TYR A C 1
ATOM 782 O O . TYR A 1 95 ? -1.951 4.304 -5.670 1.00 95.31 95 TYR A O 1
ATOM 790 N N . TYR A 1 96 ? 0.257 4.645 -5.489 1.00 96.25 96 TYR A N 1
ATOM 791 C CA . TYR A 1 96 ? 0.293 4.349 -4.065 1.00 96.25 96 TYR A CA 1
ATOM 792 C C . TYR A 1 96 ? -0.422 5.436 -3.259 1.00 96.25 96 TYR A C 1
ATOM 794 O O . TYR A 1 96 ? -1.278 5.112 -2.443 1.00 96.25 96 TYR A O 1
ATOM 802 N N . GLU A 1 97 ? -0.134 6.708 -3.532 1.00 96.06 97 GLU A N 1
ATOM 803 C CA . GLU A 1 97 ? -0.798 7.856 -2.907 1.00 96.06 97 GLU A CA 1
ATOM 804 C C . GLU A 1 97 ? -2.305 7.866 -3.184 1.00 96.06 97 GLU A C 1
ATOM 806 O O . GLU A 1 97 ? -3.080 8.024 -2.245 1.00 96.06 97 GLU A O 1
ATOM 811 N N . GLU A 1 98 ? -2.739 7.588 -4.419 1.00 96.06 98 GLU A N 1
ATOM 812 C CA . GLU A 1 98 ? -4.166 7.442 -4.742 1.00 96.06 98 GLU A CA 1
ATOM 813 C C . GLU A 1 98 ? -4.848 6.376 -3.876 1.00 96.06 98 GLU A C 1
ATOM 815 O O . GLU A 1 98 ? -5.966 6.577 -3.398 1.00 96.06 98 GLU A O 1
ATOM 820 N N . CYS A 1 99 ? -4.171 5.250 -3.632 1.00 96.44 99 CYS A N 1
ATOM 821 C CA . CYS A 1 99 ? -4.691 4.215 -2.747 1.00 96.44 99 CYS A CA 1
ATOM 822 C C . CYS A 1 99 ? -4.785 4.700 -1.296 1.00 96.44 99 CYS A C 1
ATOM 824 O O . CYS A 1 99 ? -5.788 4.436 -0.638 1.00 96.44 99 CYS A O 1
ATOM 826 N N . LEU A 1 100 ? -3.775 5.414 -0.787 1.00 95.88 100 LEU A N 1
ATOM 827 C CA . LEU A 1 100 ? -3.803 5.950 0.578 1.00 95.88 100 LEU A CA 1
ATOM 828 C C . LEU A 1 100 ? -4.940 6.957 0.758 1.00 95.88 100 LEU A C 1
ATOM 830 O O . LEU A 1 100 ? -5.732 6.818 1.686 1.00 95.88 100 LEU A O 1
ATOM 834 N N . THR A 1 101 ? -5.086 7.901 -0.173 1.00 95.94 101 THR A N 1
ATOM 835 C CA . THR A 1 101 ? -6.189 8.868 -0.167 1.00 95.94 101 THR A CA 1
ATOM 836 C C . THR A 1 101 ? -7.544 8.173 -0.249 1.00 95.94 101 THR A C 1
ATOM 838 O O . THR A 1 101 ? -8.500 8.588 0.404 1.00 95.94 101 THR A O 1
ATOM 841 N N . TRP A 1 102 ? -7.664 7.096 -1.026 1.00 95.38 102 TRP A N 1
ATOM 842 C CA . TRP A 1 102 ? -8.900 6.321 -1.053 1.00 95.38 102 TRP A CA 1
ATOM 843 C C . TRP A 1 102 ? -9.194 5.671 0.305 1.00 95.38 102 TRP A C 1
ATOM 845 O O . TRP A 1 102 ? -10.329 5.750 0.768 1.00 95.38 102 TRP A O 1
ATOM 855 N N . ILE A 1 103 ? -8.195 5.087 0.974 1.00 94.62 103 ILE A N 1
ATOM 856 C CA . ILE A 1 103 ? -8.363 4.484 2.307 1.00 94.62 103 ILE A CA 1
ATOM 857 C C . ILE A 1 103 ? -8.815 5.539 3.321 1.00 94.62 103 ILE A C 1
ATOM 859 O O . ILE A 1 103 ? -9.786 5.308 4.035 1.00 94.62 103 ILE A O 1
ATOM 863 N N . GLU A 1 104 ? -8.166 6.703 3.345 1.00 94.06 104 GLU A N 1
ATOM 864 C CA . GLU A 1 104 ? -8.508 7.818 4.242 1.00 94.06 104 GLU A CA 1
ATOM 865 C C . GLU A 1 104 ? -9.943 8.329 4.050 1.00 94.06 104 GLU A C 1
ATOM 867 O O . GLU A 1 104 ? -10.568 8.771 5.007 1.00 94.06 104 GLU A O 1
ATOM 872 N N . ASN A 1 105 ? -10.484 8.244 2.832 1.00 93.94 105 ASN A N 1
ATOM 873 C CA . ASN A 1 105 ? -11.849 8.679 2.527 1.00 93.94 105 ASN A CA 1
ATOM 874 C C . ASN A 1 105 ? -12.922 7.598 2.756 1.00 93.94 105 ASN A C 1
ATOM 876 O O . ASN A 1 105 ? -14.107 7.927 2.762 1.00 93.94 105 ASN A O 1
ATOM 880 N N . ASN A 1 106 ? -12.539 6.321 2.880 1.00 93.06 106 ASN A N 1
ATOM 881 C CA . ASN A 1 106 ? -13.478 5.190 2.958 1.00 93.06 106 ASN A CA 1
ATOM 882 C C . ASN A 1 106 ? -13.449 4.445 4.305 1.00 93.06 106 ASN A C 1
ATOM 884 O O . ASN A 1 106 ? -14.285 3.567 4.518 1.00 93.06 106 ASN A O 1
ATOM 888 N N . TYR A 1 107 ? -12.515 4.771 5.202 1.00 91.44 107 TYR A N 1
ATOM 889 C CA . TYR A 1 107 ? -12.386 4.155 6.525 1.00 91.44 107 TYR A CA 1
ATOM 890 C C . TYR A 1 107 ? -12.289 5.209 7.631 1.00 91.44 107 TYR A C 1
ATOM 892 O O . TYR A 1 107 ? -11.694 6.264 7.428 1.00 91.44 107 TYR A O 1
ATOM 900 N N . ASP A 1 108 ? -12.804 4.857 8.814 1.00 84.25 108 ASP A N 1
ATOM 901 C CA . ASP A 1 108 ? -12.754 5.647 10.057 1.00 84.25 108 ASP A CA 1
ATOM 902 C C . ASP A 1 108 ? -11.709 5.112 11.056 1.00 84.25 108 ASP A C 1
ATOM 904 O O . ASP A 1 108 ? -11.557 3.869 11.178 1.00 84.25 108 ASP A O 1
#

Secondary structure (DSSP, 8-state):
-------------------------------------SEE-TTSEEEETTEEEETTEEEEEEE-TT--HHHHHHHHHHTHHHHGGG--SHHHHHHHHHHHHHHHHH--

Sequence (108 aa):
MGIFPLRYPFFIHEFYSSKPLKLKIMDNTHISNLTRVDAGKDSSWHIHKDHLKYGSIQQTRVDFNGRSLKKIMEKIADNAPINAPYLKSEEQKHYYEECLTWIENNYD